Protein AF-A0A930RV38-F1 (afdb_monomer_lite)

Structure (mmCIF, N/CA/C/O backbone):
data_AF-A0A930RV38-F1
#
_entry.id   AF-A0A930RV38-F1
#
loop_
_atom_site.group_PDB
_atom_site.id
_atom_site.type_symbol
_atom_site.label_atom_id
_atom_site.label_alt_id
_atom_site.label_comp_id
_atom_site.label_asym_id
_atom_site.label_entity_id
_atom_site.label_seq_id
_atom_site.pdbx_PDB_ins_code
_atom_site.Cartn_x
_atom_site.Cartn_y
_atom_site.Cartn_z
_atom_site.occupancy
_atom_site.B_iso_or_equiv
_atom_site.auth_seq_id
_atom_site.auth_comp_id
_atom_site.auth_asym_id
_atom_site.auth_atom_id
_atom_site.pdbx_PDB_model_num
ATOM 1 N N . MET A 1 1 ? 7.912 -8.651 -22.022 1.00 75.44 1 MET A N 1
ATOM 2 C CA . MET A 1 1 ? 8.131 -7.243 -21.604 1.00 75.44 1 MET A CA 1
ATOM 3 C C . MET A 1 1 ? 9.316 -6.670 -22.365 1.00 75.44 1 MET A C 1
ATOM 5 O O . MET A 1 1 ? 10.254 -7.417 -22.609 1.00 75.44 1 MET A O 1
ATOM 9 N N . SER A 1 2 ? 9.291 -5.383 -22.729 1.00 94.19 2 SER A N 1
ATOM 10 C CA . SER A 1 2 ? 10.417 -4.731 -23.419 1.00 94.19 2 SER A CA 1
ATOM 11 C C . SER A 1 2 ? 11.569 -4.412 -22.458 1.00 94.19 2 SER A C 1
ATOM 13 O O . SER A 1 2 ? 11.377 -4.364 -21.241 1.00 94.19 2 SER A O 1
ATOM 15 N N . ILE A 1 3 ? 12.771 -4.162 -22.989 1.00 96.12 3 ILE A N 1
ATOM 16 C CA . ILE A 1 3 ? 13.924 -3.683 -22.202 1.00 96.12 3 ILE A CA 1
ATOM 17 C C . ILE A 1 3 ? 13.561 -2.387 -21.462 1.00 96.12 3 ILE A C 1
ATOM 19 O O . ILE A 1 3 ? 13.824 -2.259 -20.269 1.00 96.12 3 ILE A O 1
ATOM 23 N N . THR A 1 4 ? 12.857 -1.474 -22.132 1.00 95.06 4 THR A N 1
ATOM 24 C CA . THR A 1 4 ? 12.369 -0.222 -21.544 1.00 95.06 4 THR A CA 1
ATOM 25 C C . THR A 1 4 ? 11.485 -0.464 -20.320 1.00 95.06 4 THR A C 1
ATOM 27 O O . THR A 1 4 ? 11.683 0.186 -19.298 1.00 95.06 4 THR A O 1
ATOM 30 N N . SER A 1 5 ? 10.561 -1.435 -20.365 1.00 95.38 5 SER A N 1
ATOM 31 C CA . SER A 1 5 ? 9.727 -1.781 -19.202 1.00 95.38 5 SER A CA 1
ATOM 32 C C . SER A 1 5 ? 10.554 -2.274 -18.013 1.00 95.38 5 SER A C 1
ATOM 34 O O . SER A 1 5 ? 10.243 -1.928 -16.877 1.00 95.38 5 SER A O 1
ATOM 36 N N . HIS A 1 6 ? 11.612 -3.055 -18.253 1.00 95.69 6 HIS A N 1
ATOM 37 C CA . HIS A 1 6 ? 12.502 -3.509 -17.181 1.00 95.69 6 HIS A CA 1
ATOM 38 C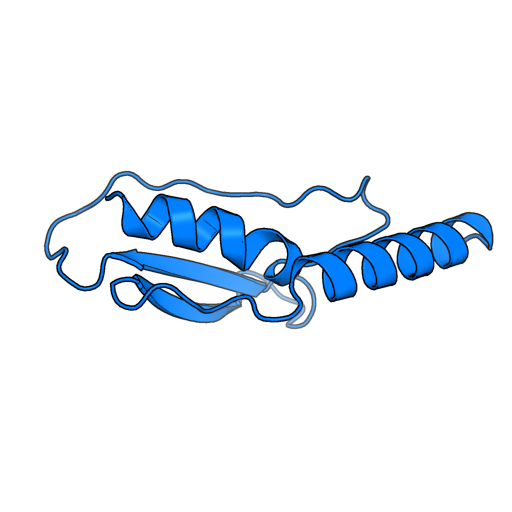 C . HIS A 1 6 ? 13.278 -2.342 -16.567 1.00 95.69 6 HIS A C 1
ATOM 40 O O . HIS A 1 6 ? 13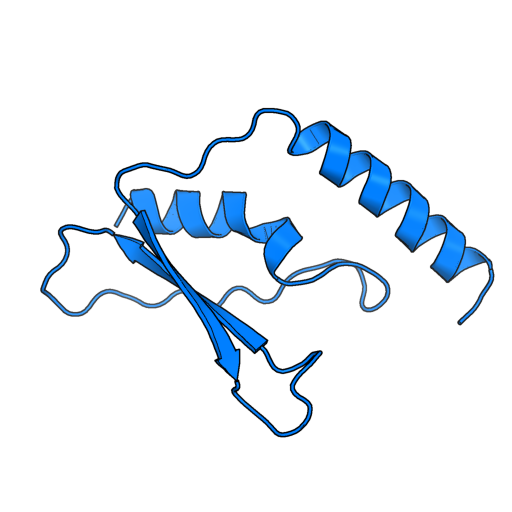.362 -2.248 -15.346 1.00 95.69 6 HIS A O 1
ATOM 46 N N . ILE A 1 7 ? 13.789 -1.425 -17.395 1.00 96.00 7 ILE A N 1
ATOM 47 C CA . ILE A 1 7 ? 14.495 -0.226 -16.923 1.00 96.00 7 ILE A CA 1
ATOM 48 C C . ILE A 1 7 ? 13.564 0.637 -16.064 1.00 96.00 7 ILE A C 1
ATOM 50 O O . ILE A 1 7 ? 13.936 1.003 -14.951 1.00 96.00 7 ILE A O 1
ATOM 54 N N . VAL A 1 8 ? 12.342 0.909 -16.536 1.00 95.69 8 VAL A N 1
ATOM 55 C CA . VAL A 1 8 ? 11.348 1.704 -15.794 1.00 95.69 8 VAL A CA 1
ATOM 56 C C . VAL A 1 8 ? 11.010 1.051 -14.457 1.00 95.69 8 VAL A C 1
ATOM 58 O O . VAL A 1 8 ? 11.086 1.719 -13.427 1.00 95.69 8 VAL A O 1
ATOM 61 N N . ARG A 1 9 ? 10.702 -0.256 -14.452 1.00 95.94 9 ARG A N 1
ATOM 62 C CA . ARG A 1 9 ? 10.425 -1.000 -13.214 1.00 95.94 9 ARG A CA 1
ATOM 63 C C . ARG A 1 9 ? 11.578 -0.865 -12.221 1.00 95.94 9 ARG A C 1
ATOM 65 O O . ARG A 1 9 ? 11.338 -0.555 -11.064 1.00 95.94 9 ARG A O 1
ATOM 72 N N . THR A 1 10 ? 12.818 -1.057 -12.664 1.00 96.50 10 THR A N 1
ATOM 73 C CA . THR A 1 10 ? 13.996 -0.986 -11.788 1.00 96.50 10 THR A CA 1
ATOM 74 C C . THR A 1 10 ? 14.217 0.417 -11.227 1.00 96.50 10 THR A C 1
ATOM 76 O O . THR A 1 10 ? 14.388 0.569 -10.019 1.00 96.50 10 THR A O 1
ATOM 79 N N . LEU A 1 11 ? 14.199 1.448 -12.076 1.00 97.12 11 LEU A N 1
ATOM 80 C CA . LEU A 1 11 ? 14.455 2.824 -11.644 1.00 97.12 11 LEU A CA 1
ATOM 81 C C . LEU A 1 11 ? 13.389 3.321 -10.664 1.00 97.12 11 LEU A C 1
ATOM 83 O O . LEU A 1 11 ? 13.727 3.983 -9.682 1.00 97.12 11 LEU A O 1
ATOM 87 N N . PHE A 1 12 ? 12.121 2.977 -10.897 1.00 97.00 12 PHE A N 1
ATOM 88 C CA . PHE A 1 12 ? 11.032 3.393 -10.014 1.00 97.00 12 PHE A CA 1
ATOM 89 C C . PHE A 1 12 ? 11.077 2.642 -8.682 1.00 97.00 12 PHE A C 1
ATOM 91 O O . PHE A 1 12 ? 10.977 3.291 -7.643 1.00 97.00 12 PHE A O 1
ATOM 98 N N . THR A 1 13 ? 11.373 1.334 -8.688 1.00 96.12 13 THR A N 1
ATOM 99 C CA . THR A 1 13 ? 11.624 0.580 -7.447 1.00 96.12 13 THR A CA 1
ATOM 100 C C . THR A 1 13 ? 12.723 1.233 -6.611 1.00 96.12 13 THR A C 1
ATOM 102 O O . THR A 1 13 ? 12.559 1.407 -5.408 1.00 96.12 13 THR A O 1
ATOM 105 N N . ILE A 1 14 ? 13.845 1.629 -7.224 1.00 97.19 14 ILE A N 1
ATOM 106 C CA . ILE A 1 14 ? 14.951 2.281 -6.501 1.00 97.19 14 ILE A CA 1
ATOM 107 C C . ILE A 1 14 ? 14.500 3.617 -5.893 1.00 97.19 14 ILE A C 1
ATOM 109 O O . ILE A 1 14 ? 14.834 3.917 -4.744 1.00 97.19 14 ILE A O 1
ATOM 113 N N . GLY A 1 15 ? 13.740 4.414 -6.649 1.00 97.06 15 GLY A N 1
ATOM 114 C CA . GLY A 1 15 ? 13.181 5.677 -6.169 1.00 97.06 15 GLY A CA 1
ATOM 115 C C . GLY A 1 15 ? 12.255 5.488 -4.967 1.00 97.06 15 GLY A C 1
ATOM 116 O O . GLY A 1 15 ? 12.413 6.180 -3.959 1.00 97.06 15 GLY A O 1
ATOM 117 N N . ASP A 1 16 ? 11.351 4.513 -5.042 1.00 96.75 16 ASP A N 1
ATOM 118 C CA . ASP A 1 16 ? 10.396 4.216 -3.973 1.00 96.75 16 ASP A CA 1
ATOM 119 C C . ASP A 1 16 ? 11.088 3.653 -2.727 1.00 96.75 16 ASP A C 1
ATOM 121 O O . ASP A 1 16 ? 10.816 4.113 -1.622 1.00 96.75 16 ASP A O 1
ATOM 125 N N . LEU A 1 17 ? 12.072 2.760 -2.882 1.00 95.62 17 LEU A N 1
ATOM 126 C CA . LEU A 1 17 ? 12.883 2.272 -1.759 1.00 95.62 17 LEU A CA 1
ATOM 127 C C . LEU A 1 17 ? 13.626 3.408 -1.046 1.00 95.62 17 LEU A C 1
ATOM 129 O O . LEU A 1 17 ? 13.719 3.414 0.180 1.00 95.62 17 LEU A O 1
ATOM 133 N N . LYS A 1 18 ? 14.148 4.385 -1.799 1.00 97.38 18 LYS A N 1
ATOM 134 C CA . LYS A 1 18 ? 14.806 5.563 -1.221 1.00 97.38 18 LYS A CA 1
ATOM 135 C C . LYS A 1 18 ? 13.812 6.469 -0.494 1.00 97.38 18 LYS A C 1
ATOM 137 O O . LYS A 1 18 ? 14.143 6.985 0.570 1.00 97.38 18 LYS A O 1
ATOM 142 N N . ARG A 1 19 ? 12.622 6.674 -1.063 1.00 95.38 19 ARG A N 1
ATOM 143 C CA . ARG A 1 19 ? 11.535 7.462 -0.464 1.00 95.38 19 ARG A CA 1
ATOM 144 C C . ARG A 1 19 ? 11.038 6.833 0.839 1.00 95.38 19 ARG A C 1
ATOM 146 O O . ARG A 1 19 ? 10.823 7.549 1.811 1.00 95.38 19 ARG A O 1
ATOM 153 N N . ASP A 1 20 ? 10.882 5.513 0.852 1.00 94.94 20 ASP A N 1
ATOM 154 C CA . ASP A 1 20 ? 10.311 4.766 1.977 1.00 94.94 20 ASP A CA 1
ATOM 155 C C . ASP A 1 20 ? 11.350 4.432 3.057 1.00 94.94 20 ASP A C 1
ATOM 157 O O . ASP A 1 20 ? 11.007 3.905 4.120 1.00 94.94 20 ASP A O 1
ATOM 161 N N . LEU A 1 21 ? 12.622 4.772 2.827 1.00 95.88 21 LEU A N 1
ATOM 162 C CA . LEU A 1 21 ? 13.688 4.571 3.794 1.00 95.88 21 LEU A CA 1
ATOM 163 C C . LEU A 1 21 ? 13.381 5.331 5.094 1.00 95.88 21 LEU A C 1
ATOM 165 O O . LEU A 1 21 ? 13.370 6.558 5.144 1.00 95.88 21 LEU A O 1
ATOM 169 N N . GLY A 1 22 ? 13.151 4.579 6.171 1.00 94.31 22 GLY A N 1
ATOM 170 C CA . GLY A 1 22 ? 12.823 5.138 7.483 1.00 94.31 22 GLY A CA 1
ATOM 171 C C . GLY A 1 22 ? 11.352 5.516 7.668 1.00 94.31 22 GLY A C 1
ATOM 172 O O . GLY A 1 22 ? 10.997 6.013 8.742 1.00 94.31 22 GLY A O 1
ATOM 173 N N . TRP A 1 23 ? 10.487 5.254 6.682 1.00 95.25 23 TRP A N 1
ATOM 174 C CA . TRP A 1 23 ? 9.046 5.401 6.858 1.00 95.25 23 TRP A CA 1
ATOM 175 C C . TRP A 1 23 ? 8.542 4.475 7.973 1.00 95.25 23 TRP A C 1
ATOM 177 O O . TRP A 1 23 ? 8.977 3.331 8.122 1.00 95.25 23 TRP A O 1
ATOM 187 N N . LYS A 1 24 ? 7.614 4.988 8.785 1.00 95.38 24 LYS A N 1
ATOM 188 C CA . LYS A 1 24 ? 7.011 4.259 9.902 1.00 95.38 24 LYS A CA 1
ATOM 189 C C . LYS A 1 24 ? 5.502 4.274 9.761 1.00 95.38 24 LYS A C 1
ATOM 191 O O . LYS A 1 24 ? 4.895 5.336 9.625 1.00 95.38 24 LYS A O 1
ATOM 196 N N . LYS A 1 25 ? 4.905 3.091 9.883 1.00 94.69 25 LYS A N 1
ATOM 197 C CA . LYS A 1 25 ? 3.455 2.921 9.925 1.00 94.69 25 LYS A CA 1
ATOM 198 C C . LYS A 1 25 ? 2.829 3.790 11.036 1.00 94.69 25 LYS A C 1
ATOM 200 O O . LYS A 1 25 ? 3.328 3.766 12.169 1.00 94.69 25 LYS A O 1
ATOM 205 N N . PRO A 1 26 ? 1.735 4.527 10.755 1.00 96.50 26 PRO A N 1
ATOM 206 C CA . PRO A 1 26 ? 0.990 5.258 11.777 1.00 96.50 26 PRO A CA 1
ATOM 207 C C . PRO A 1 26 ? 0.481 4.332 12.889 1.00 96.50 26 PRO A C 1
ATOM 209 O O . PRO A 1 26 ? -0.027 3.245 12.629 1.00 96.50 26 PRO A O 1
ATOM 212 N N . ARG A 1 27 ? 0.577 4.772 14.150 1.00 96.56 27 ARG A N 1
ATOM 213 C CA . ARG A 1 27 ? 0.175 3.960 15.319 1.00 96.56 27 ARG A CA 1
ATOM 214 C C . ARG A 1 27 ? -1.340 3.835 15.495 1.00 96.56 27 ARG A C 1
ATOM 216 O O . ARG A 1 27 ? -1.796 2.977 16.244 1.00 96.56 27 ARG A O 1
ATOM 223 N N . ASN A 1 28 ? -2.109 4.713 14.859 1.00 97.50 28 ASN A N 1
ATOM 224 C CA . ASN A 1 28 ? -3.564 4.783 14.969 1.00 97.50 28 ASN A CA 1
ATOM 225 C C . ASN A 1 28 ? -4.295 4.101 13.802 1.00 97.50 28 ASN A C 1
ATOM 227 O O . ASN A 1 28 ? -5.498 4.308 13.665 1.00 97.50 28 ASN A O 1
ATOM 231 N N . VAL A 1 29 ? -3.597 3.311 12.982 1.00 98.12 29 VAL A N 1
ATOM 232 C CA . VAL A 1 29 ? -4.164 2.616 11.820 1.00 98.12 29 VAL A CA 1
ATOM 233 C C . VAL A 1 29 ? -3.901 1.120 11.925 1.00 98.12 29 VAL A C 1
ATOM 235 O O . VAL A 1 29 ? -2.754 0.684 12.054 1.00 98.12 29 VAL A O 1
ATOM 238 N N . ASP A 1 30 ? -4.968 0.340 11.823 1.00 96.88 30 ASP A N 1
ATOM 239 C CA . ASP A 1 30 ? -4.897 -1.109 11.681 1.00 96.88 30 ASP A CA 1
ATOM 240 C C . ASP A 1 30 ? -4.871 -1.485 10.199 1.00 96.88 30 ASP A C 1
ATOM 242 O O . ASP A 1 30 ? -5.429 -0.775 9.360 1.00 96.88 30 ASP A 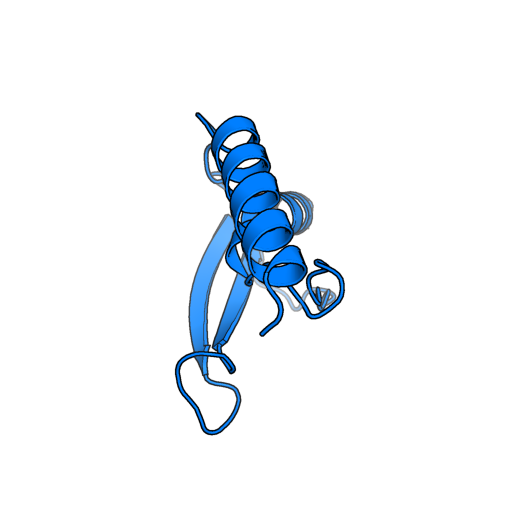O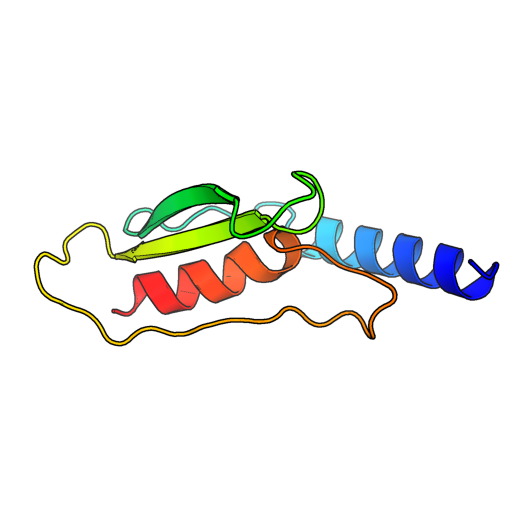 1
ATOM 246 N N . SER A 1 31 ? -4.178 -2.581 9.875 1.00 97.12 31 SER A N 1
ATOM 247 C CA . SER A 1 31 ? -4.164 -3.141 8.523 1.00 97.12 31 SER A CA 1
ATOM 248 C C . SER A 1 31 ? -4.617 -4.591 8.535 1.00 97.12 31 SER A C 1
ATOM 250 O O . SER A 1 31 ? -4.238 -5.356 9.422 1.00 97.12 31 SER A O 1
ATOM 252 N N . VAL A 1 32 ? -5.397 -4.955 7.524 1.00 97.06 32 VAL A N 1
ATOM 253 C CA . VAL A 1 32 ? -5.601 -6.341 7.105 1.00 97.06 32 VAL A CA 1
ATOM 254 C C . VAL A 1 32 ? -5.021 -6.437 5.704 1.00 97.06 32 VAL A C 1
ATOM 256 O O . VAL A 1 32 ? -5.444 -5.702 4.815 1.00 97.06 32 VAL A O 1
ATOM 259 N N . GLU A 1 33 ? -4.005 -7.272 5.530 1.00 96.12 33 GLU A N 1
ATOM 260 C CA . GLU A 1 33 ? -3.209 -7.309 4.306 1.00 96.12 33 GLU A CA 1
ATOM 261 C C . GLU A 1 33 ? -3.425 -8.609 3.540 1.00 96.12 33 GLU A C 1
ATOM 263 O O . GLU A 1 33 ? -3.635 -9.661 4.142 1.00 96.12 33 GLU A O 1
ATOM 268 N N . ASN A 1 34 ? -3.288 -8.535 2.217 1.00 95.75 34 ASN A N 1
ATOM 269 C CA . ASN A 1 34 ? -3.366 -9.676 1.303 1.00 95.75 34 ASN A CA 1
ATOM 270 C C . ASN A 1 34 ? -4.732 -10.385 1.325 1.00 95.75 34 ASN A C 1
ATOM 272 O O . ASN A 1 34 ? -4.808 -11.612 1.307 1.00 95.75 34 ASN A O 1
ATOM 276 N N . ILE A 1 35 ? -5.815 -9.610 1.348 1.00 96.44 35 ILE A N 1
ATOM 277 C CA . ILE A 1 35 ? -7.168 -10.137 1.157 1.00 96.44 35 ILE A CA 1
ATOM 278 C C . ILE A 1 35 ? -7.341 -10.466 -0.328 1.00 96.44 35 ILE A C 1
ATOM 280 O O . ILE A 1 35 ? -7.220 -9.572 -1.166 1.00 96.44 35 ILE A O 1
ATOM 284 N N . SER A 1 36 ? -7.622 -11.730 -0.648 1.00 96.06 36 SER A N 1
ATOM 285 C CA . SER A 1 36 ? -7.934 -12.146 -2.018 1.00 96.06 36 SER A CA 1
ATOM 286 C C . SER A 1 36 ? -9.319 -11.652 -2.437 1.00 96.06 36 SER A C 1
ATOM 288 O O . SER A 1 36 ? -10.273 -11.736 -1.659 1.00 96.06 36 SER A O 1
ATOM 290 N N . TYR A 1 37 ? -9.423 -11.120 -3.656 1.00 94.62 37 TYR A N 1
ATOM 291 C CA . TYR A 1 37 ? -10.688 -10.650 -4.234 1.00 94.62 37 TYR A CA 1
ATOM 292 C C . TYR A 1 37 ? -11.053 -11.316 -5.570 1.00 94.62 37 TYR A C 1
ATOM 294 O O . TYR A 1 37 ? -12.135 -11.053 -6.094 1.00 94.62 37 TYR A O 1
ATOM 302 N N . ALA A 1 38 ? -10.180 -12.159 -6.127 1.00 94.62 38 ALA A N 1
ATOM 303 C CA . ALA A 1 38 ? -10.430 -12.958 -7.327 1.00 94.62 38 ALA A CA 1
ATOM 304 C C . ALA A 1 38 ? -9.443 -14.141 -7.403 1.00 94.62 38 ALA A C 1
ATOM 306 O O . ALA A 1 38 ? -8.521 -14.242 -6.598 1.00 94.62 38 ALA A O 1
ATOM 307 N N . GLU A 1 39 ? -9.636 -15.035 -8.375 1.00 90.62 39 GLU A N 1
ATOM 308 C CA . GLU A 1 39 ? -8.691 -16.120 -8.690 1.00 90.62 39 GLU A CA 1
ATOM 309 C C . GLU A 1 39 ? -7.341 -15.542 -9.159 1.00 90.62 39 GLU A C 1
ATOM 311 O O . GLU A 1 39 ? -7.354 -14.566 -9.896 1.00 90.62 39 GLU A O 1
ATOM 316 N N . ASP A 1 40 ? -6.202 -16.153 -8.807 1.00 79.06 40 ASP A N 1
ATOM 317 C CA . ASP A 1 40 ? -4.820 -15.605 -8.871 1.00 79.06 40 ASP A CA 1
ATOM 318 C C . ASP A 1 40 ? -4.407 -14.836 -7.603 1.00 79.06 40 ASP A C 1
ATOM 320 O O . ASP A 1 40 ? -4.539 -13.616 -7.477 1.00 79.06 40 ASP A O 1
ATOM 324 N N . ASP A 1 41 ? -3.801 -15.584 -6.682 1.00 79.38 41 ASP A N 1
ATOM 325 C CA . ASP A 1 41 ? -3.382 -15.109 -5.364 1.00 79.38 41 ASP A CA 1
ATOM 326 C C . ASP A 1 41 ? -2.213 -14.114 -5.397 1.00 79.38 41 ASP A C 1
ATOM 328 O O . ASP A 1 41 ? -1.827 -13.594 -4.351 1.00 79.38 41 ASP A O 1
ATOM 332 N N . LYS A 1 42 ? -1.597 -13.844 -6.556 1.00 86.62 42 LYS A N 1
ATOM 333 C CA . LYS A 1 42 ? -0.463 -12.913 -6.629 1.00 86.62 42 LYS A CA 1
ATOM 334 C C . LYS A 1 42 ? -0.903 -11.479 -6.888 1.00 86.62 42 LYS A C 1
ATOM 336 O O . LYS A 1 42 ? -0.389 -10.562 -6.244 1.00 86.62 42 LYS A O 1
ATOM 341 N N . TRP A 1 43 ? -1.779 -11.276 -7.868 1.00 90.31 43 TRP A N 1
ATOM 342 C CA . TRP A 1 43 ? -2.156 -9.937 -8.337 1.00 90.31 43 TRP A CA 1
ATOM 343 C C . TRP A 1 43 ? -3.524 -9.495 -7.835 1.00 90.31 43 TRP A C 1
ATOM 345 O O . TRP A 1 43 ? -3.771 -8.291 -7.735 1.00 90.31 43 TRP A O 1
ATOM 355 N N . HIS A 1 44 ? -4.382 -10.438 -7.445 1.00 94.69 44 HIS A N 1
ATOM 356 C CA . HIS A 1 44 ? -5.722 -10.138 -6.957 1.00 94.69 44 HIS A CA 1
ATOM 357 C C . HIS A 1 44 ? -5.798 -10.082 -5.432 1.00 94.69 44 HIS A C 1
ATOM 359 O O . HIS A 1 44 ? -6.674 -10.666 -4.798 1.00 94.69 44 HIS A O 1
ATOM 365 N N . LEU A 1 45 ? -4.862 -9.324 -4.852 1.00 95.94 45 LEU A N 1
ATOM 366 C CA . LEU A 1 45 ? -4.776 -9.051 -3.423 1.00 95.94 45 LEU A CA 1
ATOM 367 C C . LEU A 1 45 ? -5.002 -7.568 -3.129 1.00 95.94 45 LEU A C 1
ATOM 369 O O . LEU A 1 45 ? -4.442 -6.703 -3.805 1.00 95.94 45 LEU A O 1
ATOM 373 N N . LEU A 1 46 ? -5.752 -7.271 -2.070 1.00 96.75 46 LEU A N 1
ATOM 374 C CA . LEU A 1 46 ? -5.925 -5.916 -1.545 1.00 96.75 46 LEU A CA 1
ATOM 375 C C . LEU A 1 46 ? -5.539 -5.825 -0.068 1.00 96.75 46 LEU A C 1
ATOM 377 O O . LEU A 1 46 ? -5.545 -6.819 0.659 1.00 96.75 46 LEU A O 1
ATOM 381 N N . ASP A 1 47 ? -5.225 -4.605 0.363 1.00 97.94 47 ASP A N 1
ATOM 382 C CA . ASP A 1 47 ? -5.021 -4.267 1.769 1.00 97.94 47 ASP A CA 1
ATOM 383 C C . ASP A 1 47 ? -6.113 -3.300 2.219 1.00 97.94 47 ASP A C 1
ATOM 385 O O . ASP A 1 47 ? -6.474 -2.371 1.494 1.00 97.94 47 ASP A O 1
ATOM 389 N N . VAL A 1 48 ? -6.611 -3.500 3.435 1.00 97.88 48 VAL A N 1
ATOM 390 C CA . VAL A 1 48 ? -7.572 -2.606 4.083 1.00 97.88 48 VAL A CA 1
ATOM 391 C C . VAL A 1 48 ? -6.872 -1.891 5.225 1.00 97.88 48 VAL A C 1
ATOM 393 O O . VAL A 1 48 ? -6.300 -2.534 6.106 1.00 97.88 48 VAL A O 1
ATOM 396 N N . TYR A 1 49 ? -6.952 -0.561 5.229 1.00 98.12 49 TYR A N 1
ATOM 397 C CA . TYR A 1 49 ? -6.419 0.292 6.287 1.00 98.12 49 TYR A CA 1
ATOM 398 C C . TYR A 1 49 ? -7.562 1.033 6.974 1.00 98.12 49 TYR A C 1
ATOM 400 O O . TYR A 1 49 ? -8.372 1.674 6.306 1.00 98.12 49 TYR A O 1
ATOM 408 N N . ARG A 1 50 ? -7.630 0.953 8.305 1.00 97.38 50 ARG A N 1
ATOM 409 C CA . ARG A 1 50 ? -8.744 1.505 9.090 1.00 97.38 50 ARG A CA 1
ATOM 410 C C . ARG A 1 50 ? -8.238 2.235 10.338 1.00 97.38 50 ARG A C 1
ATOM 412 O O . ARG A 1 50 ? -7.339 1.711 11.001 1.00 97.38 50 ARG A O 1
ATOM 419 N N . PRO A 1 51 ? -8.810 3.394 10.713 1.00 97.44 51 PRO A N 1
ATOM 420 C CA . PRO A 1 51 ? -8.513 4.007 12.002 1.00 97.44 51 PRO A CA 1
ATOM 421 C C . PRO A 1 51 ? -8.865 3.060 13.161 1.00 97.44 51 PRO A C 1
ATOM 423 O O . PRO A 1 51 ? -9.993 2.581 13.273 1.00 97.44 51 PRO A O 1
ATOM 426 N N . ARG A 1 52 ? -7.906 2.821 14.062 1.00 96.06 52 ARG A N 1
ATOM 427 C CA . ARG A 1 52 ? -7.994 1.813 15.139 1.00 96.06 52 ARG A CA 1
ATOM 428 C C . ARG A 1 52 ? -9.172 2.013 16.096 1.00 96.06 52 ARG A C 1
ATOM 430 O O . ARG A 1 52 ? -9.701 1.053 16.639 1.00 96.06 52 ARG A O 1
ATOM 437 N N . LYS A 1 53 ? -9.546 3.267 16.359 1.00 94.31 53 LYS A N 1
ATOM 438 C CA . LYS A 1 53 ? -10.577 3.614 17.353 1.00 94.31 53 LYS A CA 1
ATOM 439 C C . LYS A 1 53 ? -11.982 3.750 16.768 1.00 94.31 53 LYS A C 1
ATOM 441 O O . LYS A 1 53 ? -12.914 3.929 17.541 1.00 94.31 53 LYS A O 1
ATOM 446 N N . ALA A 1 54 ? -12.133 3.688 15.446 1.00 93.25 54 ALA A N 1
ATOM 447 C CA . ALA A 1 54 ? -13.448 3.768 14.828 1.00 93.25 54 ALA A CA 1
ATOM 448 C C . ALA A 1 54 ? -14.261 2.513 15.171 1.00 93.25 54 ALA A C 1
ATOM 450 O O . ALA A 1 54 ? -13.742 1.390 15.149 1.00 93.25 54 ALA A O 1
ATOM 451 N N . THR A 1 55 ? -15.545 2.684 15.458 1.00 92.50 55 THR A N 1
ATOM 452 C CA . THR A 1 55 ? -16.488 1.581 15.754 1.00 92.50 55 THR A CA 1
ATOM 453 C C . THR A 1 55 ? -17.700 1.597 14.829 1.00 92.50 55 THR A C 1
ATOM 455 O O . THR A 1 55 ? -18.319 0.569 14.581 1.00 92.50 55 THR A O 1
ATOM 458 N N . GLU A 1 56 ? -17.972 2.762 14.266 1.00 94.25 56 GLU A N 1
ATOM 459 C CA . GLU A 1 56 ? -18.989 3.073 13.287 1.00 94.25 56 GLU A CA 1
ATOM 460 C C . GLU A 1 56 ? -18.592 2.668 11.857 1.00 94.25 56 GLU A C 1
ATOM 462 O O . GLU A 1 56 ? -17.448 2.290 11.567 1.00 94.25 56 GLU A O 1
ATOM 467 N N . LEU A 1 57 ? -19.574 2.761 10.956 1.00 94.75 57 LEU A N 1
ATOM 468 C CA . LEU A 1 57 ? -19.350 2.700 9.517 1.00 94.75 57 LEU A CA 1
ATOM 469 C C . LEU A 1 57 ? -18.646 3.980 9.061 1.00 94.75 57 LEU A C 1
ATOM 471 O O . LEU A 1 57 ? -19.093 5.083 9.370 1.00 94.75 57 LEU A O 1
ATOM 475 N N . LEU A 1 58 ? -17.568 3.817 8.301 1.00 95.56 58 LEU A N 1
ATOM 476 C CA . LEU A 1 58 ? -16.789 4.917 7.741 1.00 95.56 58 LEU A CA 1
ATOM 477 C C . LEU A 1 58 ? -17.032 5.025 6.230 1.00 95.56 58 LEU A C 1
ATOM 479 O O . LEU A 1 58 ? -17.262 3.998 5.581 1.00 95.56 58 LEU A O 1
ATOM 483 N N . PRO A 1 59 ? -16.923 6.228 5.642 1.00 96.44 59 PRO A N 1
ATOM 484 C CA . PRO A 1 59 ? -16.760 6.370 4.202 1.00 96.44 59 PRO A CA 1
ATOM 485 C C . PRO A 1 59 ? -15.576 5.532 3.700 1.00 96.44 59 PRO A C 1
ATOM 487 O O . PRO A 1 59 ? -14.530 5.461 4.345 1.00 96.44 59 PRO A O 1
ATOM 490 N N . VAL A 1 60 ? -15.734 4.897 2.538 1.00 97.25 60 VAL A N 1
ATOM 491 C CA . VAL A 1 60 ? -14.708 4.023 1.955 1.00 97.25 60 VAL A CA 1
ATOM 492 C C . VAL A 1 60 ? -14.005 4.735 0.807 1.00 97.25 60 VAL A C 1
ATOM 494 O O . VAL A 1 60 ? -14.650 5.254 -0.102 1.00 97.25 60 VAL A O 1
ATOM 497 N N . ILE A 1 61 ? -12.673 4.702 0.824 1.00 97.94 61 ILE A N 1
ATOM 498 C CA . ILE A 1 61 ? -11.826 5.128 -0.291 1.00 97.94 61 ILE A CA 1
ATOM 499 C C . ILE A 1 61 ? -11.209 3.880 -0.920 1.00 97.94 61 ILE A C 1
ATOM 501 O O . ILE A 1 61 ? -10.518 3.118 -0.246 1.00 97.94 61 ILE A O 1
ATOM 505 N N . VAL A 1 62 ? -11.423 3.695 -2.224 1.00 97.75 62 VAL A N 1
ATOM 506 C CA . VAL A 1 62 ? -10.758 2.650 -3.011 1.00 97.75 62 VAL A CA 1
ATOM 507 C C . VAL A 1 62 ? -9.609 3.286 -3.786 1.00 97.75 62 VAL A C 1
ATOM 509 O O . VAL A 1 62 ? -9.832 4.118 -4.661 1.00 97.75 62 VAL A O 1
ATOM 512 N N . ASN A 1 63 ? -8.374 2.901 -3.459 1.00 97.81 63 ASN A N 1
ATOM 513 C CA . ASN A 1 63 ? -7.179 3.375 -4.153 1.00 97.81 63 ASN A CA 1
ATOM 514 C C . ASN A 1 63 ? -6.683 2.326 -5.154 1.00 97.81 63 ASN A C 1
ATOM 516 O O . ASN A 1 63 ? -6.254 1.243 -4.757 1.00 97.81 63 ASN A O 1
ATOM 520 N N . ILE A 1 64 ? -6.681 2.680 -6.438 1.00 96.62 64 ILE A N 1
ATOM 521 C CA . ILE A 1 64 ? -6.069 1.888 -7.509 1.00 96.62 64 ILE A CA 1
ATOM 522 C C . ILE A 1 64 ? -4.712 2.522 -7.810 1.00 96.62 64 ILE A C 1
ATOM 524 O O . ILE A 1 64 ? -4.643 3.688 -8.199 1.00 96.62 64 ILE A O 1
ATOM 528 N N . HIS A 1 65 ? -3.627 1.784 -7.573 1.00 95.25 65 HIS A N 1
ATOM 529 C CA . HIS A 1 65 ? -2.282 2.341 -7.687 1.00 95.25 65 HIS A CA 1
ATOM 530 C C . HIS A 1 65 ? -1.917 2.711 -9.132 1.00 95.25 65 HIS A C 1
ATOM 532 O O . HIS A 1 65 ? -2.398 2.121 -10.099 1.00 95.25 65 HIS A O 1
ATOM 538 N N . GLY A 1 66 ? -1.022 3.692 -9.267 1.00 95.19 66 GLY A N 1
ATOM 539 C CA . GLY A 1 66 ? -0.439 4.085 -10.546 1.00 95.19 66 GLY A CA 1
ATOM 540 C C . GLY A 1 66 ? 0.698 3.161 -10.994 1.00 95.19 66 GLY A C 1
ATOM 541 O O . GLY A 1 66 ? 0.800 2.013 -10.577 1.00 95.19 66 GLY A O 1
ATOM 542 N N . GLY A 1 67 ? 1.585 3.688 -11.841 1.00 94.88 67 GLY A N 1
ATOM 543 C CA . GLY A 1 67 ? 2.707 2.935 -12.421 1.00 94.88 67 GLY A CA 1
ATOM 544 C C . GLY A 1 67 ? 2.506 2.550 -13.889 1.00 94.88 67 GLY A C 1
ATOM 545 O O . GLY A 1 67 ? 3.180 1.655 -14.397 1.00 94.88 67 GLY A O 1
ATOM 546 N N . ALA A 1 68 ? 1.591 3.246 -14.577 1.00 93.75 68 ALA A N 1
ATOM 547 C CA . ALA A 1 68 ? 1.394 3.186 -16.027 1.00 93.75 68 ALA A CA 1
ATOM 548 C C . ALA A 1 68 ? 1.182 1.762 -16.577 1.00 93.75 68 ALA A C 1
ATOM 550 O O . ALA A 1 68 ? 1.664 1.446 -17.661 1.00 93.75 68 ALA A O 1
ATOM 551 N N . TRP A 1 69 ? 0.524 0.887 -15.806 1.00 93.12 69 TRP A N 1
ATOM 552 C CA . TRP A 1 69 ? 0.327 -0.543 -16.115 1.00 93.12 69 TRP A CA 1
ATOM 553 C C . TRP A 1 69 ? 1.621 -1.355 -16.303 1.00 93.12 69 TRP A C 1
ATOM 555 O O . TRP A 1 69 ? 1.593 -2.514 -16.714 1.00 93.12 69 TRP A O 1
ATOM 565 N N . VAL A 1 70 ? 2.772 -0.761 -15.995 1.00 94.62 70 VAL A N 1
ATOM 566 C CA . VAL A 1 70 ? 4.098 -1.349 -16.191 1.00 94.62 70 VAL A CA 1
ATOM 567 C C . VAL A 1 70 ? 4.793 -1.583 -14.860 1.00 94.62 70 VAL A C 1
ATOM 569 O O . VAL A 1 70 ? 5.667 -2.432 -14.804 1.00 94.62 70 VAL A O 1
ATOM 572 N N . TYR A 1 71 ? 4.441 -0.875 -13.794 1.00 94.81 71 TYR A N 1
ATOM 573 C CA . TYR A 1 71 ? 5.153 -0.895 -12.520 1.00 94.81 71 TYR A CA 1
ATOM 574 C C . TYR A 1 71 ? 4.189 -0.759 -11.333 1.00 94.81 71 TY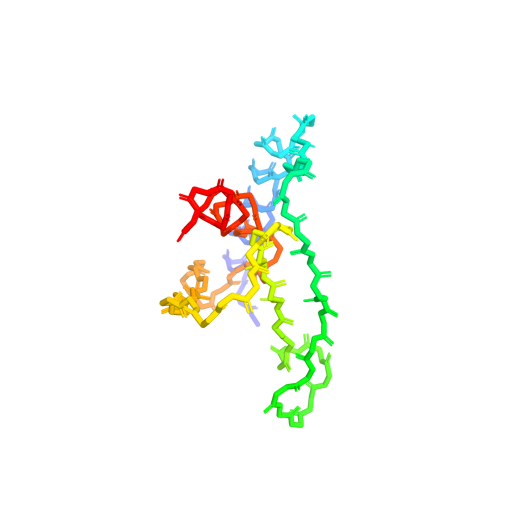R A C 1
ATOM 576 O O . TYR A 1 71 ? 3.062 -0.303 -11.494 1.00 94.81 71 TYR A O 1
ATOM 584 N N . GLY A 1 72 ? 4.675 -1.122 -10.145 1.00 94.19 72 GLY A N 1
ATOM 585 C CA . GLY A 1 72 ? 3.995 -0.918 -8.876 1.00 94.19 72 GLY A CA 1
ATOM 586 C C . GLY A 1 72 ? 3.201 -2.131 -8.408 1.00 94.19 72 GLY A C 1
ATOM 587 O O . GLY A 1 72 ? 2.851 -3.018 -9.186 1.00 94.19 72 GLY A O 1
ATOM 588 N N . ASP A 1 73 ? 2.941 -2.138 -7.108 1.00 94.19 73 ASP A N 1
ATOM 589 C CA . ASP A 1 73 ? 1.982 -3.005 -6.437 1.00 94.19 73 ASP A CA 1
ATOM 590 C C . ASP A 1 73 ? 1.291 -2.209 -5.312 1.00 94.19 73 ASP A C 1
ATOM 592 O O . ASP A 1 73 ? 1.594 -1.031 -5.076 1.00 94.19 73 ASP A O 1
ATOM 596 N N . LYS A 1 74 ? 0.369 -2.855 -4.589 1.00 94.25 74 LYS A N 1
ATOM 597 C CA . LYS A 1 74 ? -0.379 -2.236 -3.482 1.00 94.25 74 LYS A CA 1
ATOM 598 C C . LYS A 1 74 ? 0.503 -1.612 -2.388 1.00 94.25 74 LYS A C 1
ATOM 600 O O . LYS A 1 74 ? 0.075 -0.655 -1.745 1.00 94.25 74 LYS A O 1
ATOM 605 N N . LYS A 1 75 ? 1.736 -2.094 -2.180 1.00 94.38 75 LYS A N 1
ATOM 606 C CA . LYS A 1 75 ? 2.617 -1.628 -1.095 1.00 94.38 75 LYS A CA 1
ATOM 607 C C . LYS A 1 75 ? 3.208 -0.255 -1.374 1.00 94.38 75 LYS A C 1
ATOM 609 O O . LYS A 1 75 ? 3.379 0.517 -0.434 1.00 94.38 75 LYS A O 1
ATOM 614 N N . VAL A 1 76 ? 3.450 0.082 -2.643 1.00 95.56 76 VAL A N 1
ATOM 615 C CA . VAL A 1 76 ? 4.014 1.387 -3.043 1.00 95.56 76 VAL A CA 1
ATOM 616 C C . VAL A 1 76 ? 3.150 2.554 -2.547 1.00 95.56 76 VAL A C 1
ATOM 618 O O . VAL A 1 76 ? 3.676 3.631 -2.266 1.00 95.56 76 VAL A O 1
ATOM 621 N N . TYR A 1 77 ? 1.839 2.336 -2.400 1.00 95.81 77 TYR A N 1
ATOM 622 C CA . TYR A 1 77 ? 0.869 3.337 -1.950 1.00 95.81 77 TYR A CA 1
ATOM 623 C C . TYR A 1 77 ? 0.424 3.169 -0.488 1.00 95.81 77 TYR A C 1
ATOM 625 O O . TYR A 1 77 ? -0.342 4.001 0.003 1.00 95.81 77 TYR A O 1
ATOM 633 N N . ALA A 1 78 ? 0.930 2.170 0.244 1.00 96.69 78 ALA A N 1
ATOM 634 C CA . ALA A 1 78 ? 0.586 1.965 1.652 1.00 96.69 78 ALA A CA 1
ATOM 635 C C . ALA A 1 78 ? 0.823 3.218 2.528 1.00 96.69 78 ALA A C 1
ATOM 637 O O . ALA A 1 78 ? -0.068 3.542 3.317 1.00 96.69 78 ALA A O 1
ATOM 638 N N . PRO A 1 79 ? 1.921 3.996 2.370 1.00 96.69 79 PRO A N 1
ATOM 639 C CA . PRO A 1 79 ? 2.105 5.246 3.111 1.00 96.69 79 PRO A CA 1
ATOM 640 C C . PRO A 1 79 ? 0.972 6.257 2.916 1.00 96.69 79 PRO A C 1
ATOM 642 O O . PRO A 1 79 ? 0.500 6.853 3.885 1.00 96.69 79 PRO A O 1
ATOM 645 N N . TYR A 1 80 ? 0.508 6.424 1.676 1.00 96.56 80 TYR A N 1
ATOM 646 C CA . TYR A 1 80 ? -0.577 7.341 1.332 1.00 96.56 80 TYR A CA 1
ATOM 647 C C . TYR A 1 80 ? -1.914 6.857 1.897 1.00 96.56 80 TYR A C 1
ATOM 649 O O . TYR A 1 80 ? -2.605 7.606 2.588 1.00 96.56 80 TYR A O 1
ATOM 657 N N . CYS A 1 81 ? -2.255 5.588 1.675 1.00 98.00 81 CYS A N 1
ATOM 658 C CA . CYS A 1 81 ? -3.519 5.031 2.144 1.00 98.00 81 CYS A CA 1
ATOM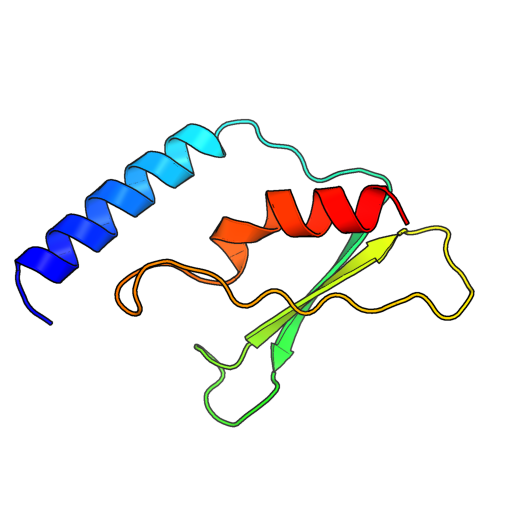 659 C C . CYS A 1 81 ? -3.598 4.993 3.678 1.00 98.00 81 CYS A C 1
ATOM 661 O O . CYS A 1 81 ? -4.636 5.325 4.249 1.00 98.00 81 CYS A O 1
ATOM 663 N N . MET A 1 82 ? -2.499 4.665 4.366 1.00 97.94 82 MET A N 1
ATOM 664 C CA . MET A 1 82 ? -2.448 4.720 5.829 1.00 97.94 82 MET A CA 1
ATOM 665 C C . MET A 1 82 ? -2.473 6.155 6.361 1.00 97.94 82 MET A C 1
ATOM 667 O O . MET A 1 82 ? -3.026 6.382 7.434 1.00 97.94 82 MET A O 1
ATOM 671 N N . TYR A 1 83 ? -1.915 7.134 5.640 1.00 97.25 83 TYR A N 1
ATOM 672 C CA . TYR A 1 83 ? -2.076 8.538 6.014 1.00 97.25 83 TYR A CA 1
ATOM 673 C C . TYR A 1 83 ? -3.549 8.947 5.965 1.00 97.25 83 TYR A C 1
ATOM 675 O O . TYR A 1 83 ? -4.038 9.472 6.961 1.00 97.25 83 TYR A O 1
ATOM 683 N N . LEU A 1 84 ? -4.268 8.639 4.880 1.00 97.25 84 LEU A N 1
ATOM 684 C CA . LEU A 1 84 ? -5.708 8.907 4.786 1.00 97.25 84 LEU A CA 1
ATOM 685 C C . LEU A 1 84 ? -6.474 8.225 5.923 1.00 97.25 84 LEU A C 1
ATOM 687 O O . LEU A 1 84 ? -7.136 8.906 6.695 1.00 97.25 84 LEU A O 1
ATOM 691 N N . ALA A 1 85 ? -6.272 6.919 6.123 1.00 97.69 85 ALA A N 1
ATOM 692 C CA . ALA A 1 85 ? -6.921 6.177 7.204 1.00 97.69 85 ALA A CA 1
ATOM 693 C C . ALA A 1 85 ? -6.589 6.726 8.606 1.00 97.69 85 ALA A C 1
ATOM 695 O O . ALA A 1 85 ? -7.378 6.586 9.535 1.00 97.69 85 ALA A O 1
ATOM 696 N N . SER A 1 86 ? -5.430 7.367 8.794 1.00 96.88 86 SER A N 1
ATOM 697 C CA . SER A 1 86 ? -5.074 7.987 10.077 1.00 96.88 86 SER A CA 1
ATOM 698 C C . SER A 1 86 ? -5.877 9.256 10.391 1.00 96.88 86 SER A C 1
ATOM 700 O O . SER A 1 86 ? -5.831 9.725 11.532 1.00 96.88 86 SER A O 1
ATOM 702 N N . ARG A 1 87 ? -6.575 9.824 9.399 1.00 94.56 87 ARG A N 1
ATOM 703 C CA . ARG A 1 87 ? -7.336 11.077 9.500 1.00 94.56 87 ARG A CA 1
ATOM 704 C C . ARG A 1 87 ? -8.837 10.864 9.723 1.00 94.56 87 ARG A C 1
ATOM 706 O O . ARG A 1 87 ? -9.520 11.864 9.933 1.00 94.56 87 ARG A O 1
ATOM 713 N N . GLY A 1 88 ? -9.298 9.611 9.778 1.00 88.50 88 GLY A N 1
ATOM 714 C CA . GLY A 1 88 ? -10.729 9.279 9.735 1.00 88.50 88 GLY A CA 1
ATOM 715 C C . GLY A 1 88 ? -11.262 9.287 8.311 1.00 88.50 88 GLY A C 1
ATOM 716 O O . GLY A 1 88 ? -12.499 9.210 8.185 1.00 88.50 88 GLY A O 1
#

Foldseek 3Di:
DDPVLVVLQVVVVVVLCVVCVVPDQDPQKDKDWQDADDPDSPQRGDMDIAGNPDPDDDDDDDDDDDDPVSYDHRVSCNSVNSVVRNVD

Sequence (88 aa):
MSITSHIVRTLFTIGDLKRDLGWKKPRNVDSVENISYAEDDKWHLLDVYRPRKATELLPVIVNIHGGAWVYGDKKVYAPYCMYLASRG

Secondary structure (DSSP, 8-state):
--HHHHHHHHHHHHHHHHHHTT----TTEEEEEEEE-SS-TTTSEEEEEEETT--S------PPP-STTTS--GGGGHHHHHHHHTT-

Radius of gyration: 14.97 Å; chains: 1; bounding box: 34×27×41 Å

pLDDT: mean 95.05, std 3.77, range [75.44, 98.12]